Protein AF-A0A7S2Y763-F1 (afdb_monomer)

Solvent-accessible surface area (backbone atoms only — not comparable to full-atom values): 7699 Å² total; per-residue (Å²): 122,68,75,56,56,58,50,50,53,52,51,50,51,33,52,52,27,46,70,59,39,45,49,96,39,40,61,41,22,44,52,27,50,54,51,51,45,49,32,58,45,71,47,58,70,67,51,47,52,55,51,55,76,44,39,66,69,38,55,56,36,49,71,45,65,62,48,63,67,70,64,20,49,52,37,17,51,50,27,45,54,48,46,50,39,67,73,36,53,69,60,37,54,53,51,27,51,54,49,49,49,53,51,52,59,72,72,43,55,70,74,55,48,57,51,51,60,61,58,47,76,78,53,76,91,86,53,82,64,63,56,64,59,58,67,68,75,79,115

Nearest PDB structures (foldseek):
  3onl-assembly1_B  TM=9.150E-01  e=1.508E-04  Saccharomyces cerevisiae
  5lp0-assembly4_D  TM=9.035E-01 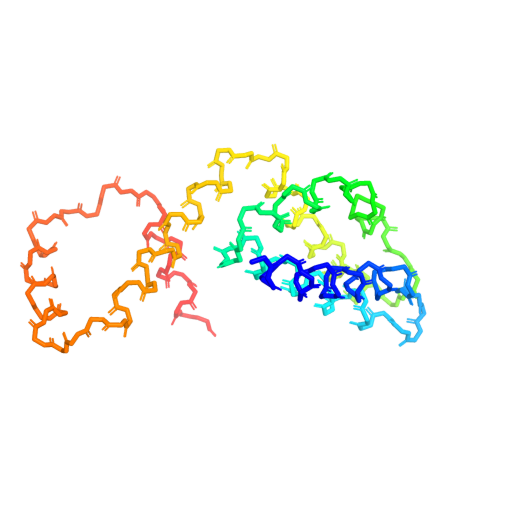 e=3.191E-04  Danio rerio
  5ucc-assembly1_A  TM=9.271E-01  e=1.217E-03  Candida albicans SC5314
  5on7-assembly1_B  TM=9.235E-01  e=2.313E-03  Saccharomyces cerevisiae S288C
  1eyh-assembly1_A  TM=8.612E-01  e=3.364E-03  Rattus norvegicus

Organism: NCBI:txid265537

pLDDT: mean 82.28, std 19.86, range [35.09, 97.88]

Radius of gyration: 17.99 Å; Cα contacts (8 Å, |Δi|>4): 95; chains: 1; bounding box: 44×32×52 Å

Foldseek 3Di:
DVLVVVLVVLLVQLLVLLVPCAAPSVVSPLVSLVVLVVCLQENDVVSLVSCLVCLVSLVVLLPQDRDDPVSSVSSNVSSVVSNVLSVPVVNSVVSNVVSVVVVVLVPDDPVVVVVVVVVCVVPDPPDPVVVVVVVVVVD

Mean predicted aligned error: 10.22 Å

Structure (mmCIF, N/CA/C/O backbone):
data_AF-A0A7S2Y763-F1
#
_entry.id   AF-A0A7S2Y763-F1
#
loop_
_atom_site.group_PDB
_atom_site.id
_atom_site.type_symbol
_atom_site.label_atom_id
_atom_site.label_alt_id
_atom_site.label_comp_id
_atom_site.label_asym_id
_atom_site.label_entity_id
_atom_site.label_seq_id
_atom_site.pdbx_PDB_ins_code
_atom_site.Cartn_x
_atom_site.Cartn_y
_atom_site.Cartn_z
_atom_site.occupancy
_atom_site.B_iso_or_equiv
_atom_site.auth_seq_id
_atom_site.auth_comp_id
_atom_site.auth_asym_id
_atom_site.auth_atom_id
_atom_site.pdbx_PDB_model_num
ATOM 1 N N . ARG A 1 1 ? -25.187 5.620 -0.406 1.00 46.56 1 ARG A N 1
ATOM 2 C CA . ARG A 1 1 ? -24.659 4.752 -1.493 1.00 46.56 1 ARG A CA 1
ATOM 3 C C . ARG A 1 1 ? -23.504 5.406 -2.267 1.00 46.56 1 ARG A C 1
ATOM 5 O O . ARG A 1 1 ? -22.705 4.675 -2.825 1.00 46.56 1 ARG A O 1
ATOM 12 N N . GLU A 1 2 ? -23.347 6.733 -2.230 1.00 45.94 2 GLU A N 1
ATOM 13 C CA . GLU A 1 2 ? -22.255 7.480 -2.893 1.00 45.94 2 GLU A CA 1
ATOM 14 C C . GLU A 1 2 ? -20.841 7.165 -2.371 1.00 45.94 2 GLU A C 1
ATOM 16 O O . GLU A 1 2 ? -19.872 7.220 -3.118 1.00 45.94 2 GLU A O 1
ATOM 21 N N . SER A 1 3 ? -20.693 6.760 -1.105 1.00 56.47 3 SER A N 1
ATOM 22 C CA . SER A 1 3 ? -19.374 6.439 -0.534 1.00 56.47 3 SER A CA 1
ATOM 23 C C . SER A 1 3 ? -18.682 5.244 -1.207 1.00 56.47 3 SER A C 1
ATOM 25 O O . SER A 1 3 ? -17.467 5.098 -1.087 1.00 56.47 3 SER A O 1
ATOM 27 N N . SER A 1 4 ? -19.437 4.389 -1.904 1.00 71.56 4 SER A N 1
ATOM 28 C CA . SER A 1 4 ? -18.899 3.225 -2.611 1.00 71.56 4 SER A CA 1
ATOM 29 C C . SER A 1 4 ? -18.316 3.582 -3.981 1.00 71.56 4 SER A C 1
ATOM 31 O O . SER A 1 4 ? -17.301 2.998 -4.347 1.00 71.56 4 SER A O 1
ATOM 33 N N . SER A 1 5 ? -18.894 4.546 -4.713 1.00 84.56 5 SER A N 1
ATOM 34 C CA . SER A 1 5 ? -18.389 4.929 -6.042 1.00 84.56 5 SER A CA 1
ATOM 35 C C . SER A 1 5 ? -17.054 5.660 -5.943 1.00 84.56 5 SER A C 1
ATOM 37 O O . SER A 1 5 ? -16.107 5.290 -6.623 1.00 84.56 5 SER A O 1
ATOM 39 N N . VAL A 1 6 ? -16.923 6.602 -5.002 1.00 90.88 6 VAL A N 1
ATOM 40 C CA . VAL A 1 6 ? -15.657 7.327 -4.787 1.00 90.88 6 VAL A CA 1
ATOM 41 C C . VAL A 1 6 ? -14.528 6.372 -4.402 1.00 90.88 6 VAL A C 1
ATOM 43 O O . VAL A 1 6 ? -13.406 6.501 -4.887 1.00 90.88 6 VAL A O 1
ATOM 46 N N . LEU A 1 7 ? -14.805 5.391 -3.537 1.00 91.69 7 LEU A N 1
ATOM 47 C CA . LEU A 1 7 ? -13.806 4.384 -3.187 1.00 91.69 7 LEU A CA 1
ATOM 48 C C . LEU A 1 7 ? -13.415 3.542 -4.404 1.00 91.69 7 LEU A C 1
ATOM 50 O O . LEU A 1 7 ? -12.229 3.283 -4.591 1.00 91.69 7 LEU A O 1
ATOM 54 N N . PHE A 1 8 ? -14.391 3.127 -5.211 1.00 93.25 8 PHE A N 1
ATOM 55 C CA . PHE A 1 8 ? -14.143 2.370 -6.431 1.00 93.25 8 PHE A CA 1
ATOM 56 C C . PHE A 1 8 ? -13.253 3.149 -7.408 1.00 93.25 8 PHE A C 1
ATOM 58 O O . PHE A 1 8 ? -12.279 2.593 -7.914 1.00 93.25 8 PHE A O 1
ATOM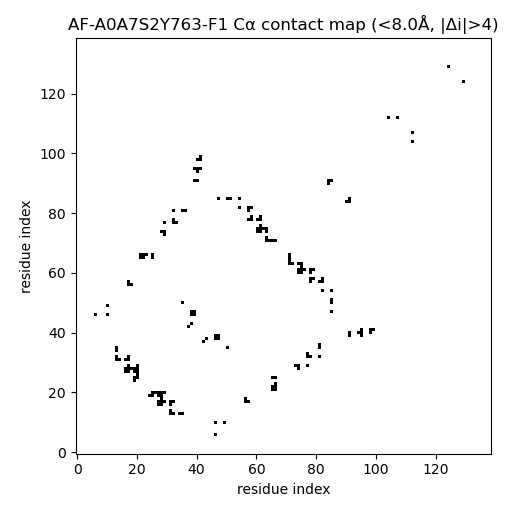 65 N N . ASP A 1 9 ? -13.508 4.444 -7.600 1.00 94.94 9 ASP A N 1
ATOM 66 C CA . ASP A 1 9 ? -12.689 5.311 -8.454 1.00 94.94 9 ASP A CA 1
ATOM 67 C C . ASP A 1 9 ? -11.258 5.436 -7.913 1.00 94.94 9 ASP A C 1
ATOM 69 O O . ASP A 1 9 ? -10.282 5.254 -8.645 1.00 94.94 9 ASP A O 1
ATOM 73 N N . VAL A 1 10 ? -11.113 5.671 -6.605 1.00 96.12 10 VAL A N 1
ATOM 74 C CA . VAL A 1 10 ? -9.802 5.761 -5.944 1.00 96.12 10 VAL A CA 1
ATOM 75 C C . VAL A 1 10 ? -9.025 4.450 -6.077 1.00 96.12 10 VAL A C 1
ATOM 77 O O . VAL A 1 10 ? -7.847 4.467 -6.439 1.00 96.12 10 VAL A O 1
ATOM 80 N N . MET A 1 11 ? -9.665 3.311 -5.813 1.00 96.06 11 MET A N 1
ATOM 81 C CA . MET A 1 11 ? -9.029 1.996 -5.920 1.00 96.06 11 MET A CA 1
ATOM 82 C C . MET A 1 11 ? -8.674 1.670 -7.372 1.00 96.06 11 MET A C 1
ATOM 84 O O . MET A 1 11 ? -7.566 1.203 -7.633 1.00 96.06 11 MET A O 1
ATOM 88 N N . SER A 1 12 ? -9.536 2.015 -8.330 1.00 96.00 12 SER A N 1
ATOM 89 C CA . SER A 1 12 ? -9.259 1.879 -9.765 1.00 96.00 12 SER A CA 1
ATOM 90 C C . SER A 1 12 ? -8.014 2.664 -10.181 1.00 96.00 12 SER A C 1
ATOM 92 O O . SER A 1 12 ? -7.141 2.124 -10.865 1.00 96.00 12 SER A O 1
ATOM 94 N N . VAL A 1 13 ? -7.868 3.906 -9.706 1.00 97.06 13 VAL A N 1
ATOM 95 C CA . VAL A 1 13 ? -6.663 4.716 -9.945 1.00 97.06 13 VAL A CA 1
ATOM 96 C C . VAL A 1 13 ? -5.433 4.083 -9.292 1.00 97.06 13 VAL A C 1
ATOM 98 O O . VAL A 1 13 ? -4.383 4.006 -9.929 1.00 97.06 13 VAL A O 1
ATOM 101 N N . ILE A 1 14 ? -5.536 3.585 -8.057 1.00 97.56 14 ILE A N 1
ATOM 102 C CA . ILE A 1 14 ? -4.427 2.887 -7.387 1.00 97.56 14 ILE A CA 1
ATOM 103 C C . ILE A 1 14 ? -3.979 1.679 -8.214 1.00 97.56 14 ILE A C 1
ATOM 105 O O . ILE A 1 14 ? -2.786 1.534 -8.485 1.00 97.56 14 ILE A O 1
ATOM 109 N N . TRP A 1 15 ? -4.913 0.843 -8.671 1.00 97.31 15 TRP A N 1
ATOM 110 C CA . TRP A 1 15 ? -4.594 -0.343 -9.463 1.00 97.31 15 TRP A CA 1
ATOM 111 C C . TRP A 1 15 ? -3.978 -0.006 -10.815 1.00 97.31 15 TRP A C 1
ATOM 113 O O . TRP A 1 15 ? -3.014 -0.657 -11.224 1.00 97.31 15 TRP A O 1
ATOM 123 N N . LEU A 1 16 ? -4.480 1.038 -11.477 1.00 96.88 16 LEU A N 1
ATOM 124 C CA . LEU A 1 16 ? -3.895 1.561 -12.706 1.00 96.88 16 LEU A CA 1
ATOM 125 C C . LEU A 1 16 ? -2.431 1.973 -12.485 1.00 96.88 16 LEU A C 1
ATOM 127 O O . LEU A 1 16 ? -1.542 1.553 -13.223 1.00 96.88 16 LEU A O 1
ATOM 131 N N . ARG A 1 17 ? -2.152 2.729 -11.417 1.00 96.44 17 ARG A N 1
ATOM 132 C CA . ARG A 1 17 ? -0.795 3.208 -11.101 1.00 96.44 17 ARG A CA 1
ATOM 133 C C . ARG A 1 17 ? 0.151 2.105 -10.631 1.00 96.44 17 ARG A C 1
ATOM 135 O O . ARG A 1 17 ? 1.343 2.177 -10.921 1.00 96.44 17 ARG A O 1
ATOM 142 N N . VAL A 1 18 ? -0.361 1.077 -9.955 1.00 95.25 18 VAL A N 1
ATOM 143 C CA . VAL A 1 18 ? 0.388 -0.147 -9.624 1.00 95.25 18 VAL A CA 1
ATOM 144 C C . VAL A 1 18 ? 0.805 -0.888 -10.895 1.00 95.25 18 VAL A C 1
ATOM 146 O O . VAL A 1 18 ? 1.959 -1.295 -11.009 1.00 95.25 18 VAL A O 1
ATOM 149 N N . ARG A 1 19 ? -0.100 -1.021 -11.872 1.00 93.81 19 ARG A N 1
ATOM 150 C CA . ARG A 1 19 ? 0.169 -1.700 -13.149 1.00 93.81 19 ARG A CA 1
ATOM 151 C C . ARG A 1 19 ? 1.196 -0.957 -14.007 1.00 93.81 19 ARG A C 1
ATOM 153 O O . ARG A 1 19 ? 2.082 -1.588 -14.579 1.00 93.81 19 ARG A O 1
ATOM 160 N N . ASP A 1 20 ? 1.090 0.366 -14.069 1.00 91.44 20 ASP A N 1
ATOM 161 C CA . ASP A 1 20 ? 1.949 1.220 -14.901 1.00 91.44 20 ASP A CA 1
ATOM 162 C C . ASP A 1 20 ? 3.328 1.489 -14.257 1.00 91.44 20 ASP A C 1
ATOM 164 O O . ASP A 1 20 ? 4.145 2.248 -14.783 1.00 91.44 20 ASP A O 1
ATOM 168 N N . CYS A 1 21 ? 3.610 0.873 -13.105 1.00 88.81 21 CYS A N 1
ATOM 169 C CA . CYS A 1 21 ? 4.881 0.983 -12.402 1.00 88.81 21 CYS A CA 1
ATOM 170 C C . CYS A 1 21 ? 5.987 0.237 -13.163 1.00 88.81 21 CYS A C 1
ATOM 172 O O . CYS A 1 21 ? 6.217 -0.949 -12.927 1.00 88.81 21 CYS A O 1
ATOM 174 N N . ARG A 1 22 ? 6.659 0.916 -14.100 1.00 88.12 22 ARG A N 1
ATOM 175 C CA . ARG A 1 22 ? 7.823 0.398 -14.842 1.00 88.12 22 ARG A CA 1
ATOM 176 C C . ARG A 1 22 ? 8.772 1.527 -15.226 1.00 88.12 22 ARG A C 1
ATOM 178 O O . ARG A 1 22 ? 8.322 2.623 -15.564 1.00 88.12 22 ARG A O 1
ATOM 185 N N . GLY A 1 23 ? 10.077 1.248 -15.232 1.00 87.38 23 GLY A N 1
ATOM 186 C CA . GLY A 1 23 ? 11.091 2.182 -15.726 1.00 87.38 23 GLY A CA 1
ATOM 187 C C . GLY A 1 23 ? 10.937 3.572 -15.110 1.00 87.38 23 GLY A C 1
ATOM 188 O O . GLY A 1 23 ? 10.739 3.710 -13.904 1.00 87.38 23 GLY A O 1
ATOM 189 N N . LEU A 1 24 ? 10.963 4.614 -15.943 1.00 89.31 24 LEU A N 1
ATOM 190 C CA . LEU A 1 24 ? 10.851 6.016 -15.518 1.00 89.31 24 LEU A CA 1
ATOM 191 C C . LEU A 1 24 ? 9.558 6.347 -14.739 1.00 89.31 24 LEU A C 1
ATOM 193 O O . LEU A 1 24 ? 9.541 7.318 -13.986 1.00 89.31 24 LEU A O 1
ATOM 197 N N . HIS A 1 25 ? 8.514 5.517 -14.836 1.00 92.56 25 HIS A N 1
ATOM 198 C CA . HIS A 1 25 ? 7.233 5.686 -14.137 1.00 92.56 25 HIS A CA 1
ATOM 199 C C . HIS A 1 25 ? 7.151 4.963 -12.782 1.00 92.56 25 HIS A C 1
ATOM 201 O O . HIS A 1 25 ? 6.074 4.843 -12.202 1.00 92.56 25 HIS A O 1
ATOM 207 N N . TRP A 1 26 ? 8.280 4.514 -12.230 1.00 92.56 26 TRP A N 1
ATOM 208 C CA . TRP A 1 26 ? 8.365 3.836 -10.927 1.00 92.56 26 TRP A CA 1
ATOM 209 C C . TRP A 1 26 ? 7.655 4.574 -9.776 1.00 92.56 26 TRP A C 1
ATOM 211 O O . TRP A 1 26 ? 7.122 3.948 -8.857 1.00 92.56 26 TRP A O 1
ATOM 221 N N . LYS A 1 27 ? 7.612 5.915 -9.829 1.00 94.31 27 LYS A N 1
ATOM 2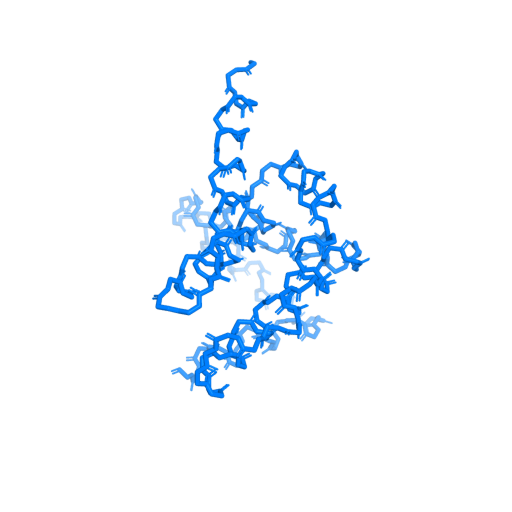22 C CA . LYS A 1 27 ? 6.942 6.746 -8.817 1.00 94.31 27 LYS A CA 1
ATOM 223 C C . LYS A 1 27 ? 5.450 6.438 -8.718 1.00 94.31 27 LYS A C 1
ATOM 225 O O . LYS A 1 27 ? 4.912 6.500 -7.617 1.00 94.31 27 LYS A O 1
ATOM 230 N N . HIS A 1 28 ? 4.804 6.061 -9.826 1.00 95.44 28 HIS A N 1
ATOM 231 C CA . HIS A 1 28 ? 3.377 5.740 -9.854 1.00 95.44 28 HIS A CA 1
ATOM 232 C C . HIS A 1 28 ? 3.055 4.582 -8.908 1.00 95.44 28 HIS A C 1
ATOM 234 O O . HIS A 1 28 ? 2.213 4.736 -8.026 1.00 95.44 28 HIS A O 1
ATOM 240 N N . GLY A 1 29 ? 3.766 3.457 -9.028 1.00 93.75 29 GLY A N 1
ATOM 241 C CA . GLY A 1 29 ? 3.540 2.309 -8.151 1.00 93.75 29 GLY A CA 1
ATOM 242 C C . GLY A 1 29 ? 3.975 2.579 -6.718 1.00 93.75 29 GLY A C 1
ATOM 243 O O . GLY A 1 29 ? 3.257 2.216 -5.791 1.00 93.75 29 GLY A O 1
ATOM 244 N N . TYR A 1 30 ? 5.099 3.276 -6.517 1.00 94.94 30 TYR A N 1
ATOM 245 C CA . TYR A 1 30 ? 5.546 3.630 -5.169 1.00 94.94 30 TYR A CA 1
ATOM 246 C C . TYR A 1 30 ? 4.508 4.483 -4.426 1.00 94.94 30 TYR A C 1
ATOM 248 O O . TYR A 1 30 ? 4.108 4.137 -3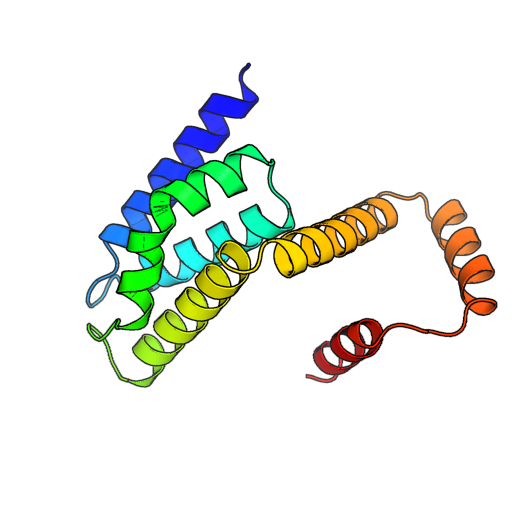.315 1.00 94.94 30 TYR A O 1
ATOM 256 N N . GLN A 1 31 ? 4.026 5.567 -5.041 1.00 96.31 31 GLN A N 1
ATOM 257 C CA . GLN A 1 31 ? 3.014 6.444 -4.448 1.00 96.31 31 GLN A CA 1
ATOM 258 C C . GLN A 1 31 ? 1.669 5.728 -4.284 1.00 96.31 31 GLN A C 1
ATOM 260 O O . GLN A 1 31 ? 1.027 5.885 -3.246 1.00 96.31 31 GLN A O 1
ATOM 265 N N . ALA A 1 32 ? 1.272 4.890 -5.246 1.00 97.38 32 ALA A N 1
ATOM 266 C CA . ALA A 1 32 ? 0.059 4.082 -5.142 1.00 97.38 32 ALA A CA 1
ATOM 267 C C . ALA A 1 32 ? 0.104 3.118 -3.947 1.00 97.38 32 ALA A C 1
ATOM 269 O O . ALA A 1 32 ? -0.879 3.012 -3.218 1.00 97.38 32 ALA A O 1
ATOM 270 N N . LEU A 1 33 ? 1.251 2.484 -3.675 1.00 96.75 33 LEU A N 1
ATOM 271 C CA . LEU A 1 33 ? 1.440 1.649 -2.484 1.00 96.75 33 LEU A CA 1
ATOM 272 C C . LEU A 1 33 ? 1.337 2.459 -1.183 1.00 96.75 33 LEU A C 1
ATOM 274 O O . LEU A 1 33 ? 0.744 1.981 -0.216 1.00 96.75 33 LEU A O 1
ATOM 278 N N . GLN A 1 34 ? 1.863 3.689 -1.145 1.00 96.56 34 GLN A N 1
ATOM 279 C CA . GLN A 1 34 ? 1.710 4.559 0.031 1.00 96.56 34 GLN A CA 1
ATOM 280 C C . GLN A 1 34 ? 0.247 4.966 0.253 1.00 96.56 34 GLN A C 1
ATOM 282 O O . GLN A 1 34 ? -0.231 4.937 1.389 1.00 96.56 34 GLN A O 1
ATOM 287 N N . LEU A 1 35 ? -0.479 5.302 -0.818 1.00 96.56 35 LEU A N 1
ATOM 288 C CA . LEU A 1 35 ? -1.910 5.609 -0.752 1.00 96.56 35 LEU A CA 1
ATOM 289 C C . LEU A 1 35 ? -2.714 4.399 -0.276 1.00 96.56 35 LEU A C 1
ATOM 291 O O . LEU A 1 35 ? -3.519 4.525 0.646 1.00 96.56 35 LEU A O 1
ATOM 295 N N . LEU A 1 36 ? -2.443 3.220 -0.838 1.00 97.25 36 LEU A N 1
ATOM 296 C CA . LEU A 1 36 ? -3.092 1.976 -0.444 1.00 97.25 36 LEU A CA 1
ATOM 297 C C . LEU A 1 36 ? -2.847 1.669 1.037 1.00 97.25 36 LEU A C 1
ATOM 299 O O . LEU A 1 36 ? -3.791 1.402 1.774 1.00 97.25 36 LEU A O 1
ATOM 303 N N . LYS A 1 37 ? -1.605 1.806 1.512 1.00 96.31 37 LYS A N 1
ATOM 304 C CA . LYS A 1 37 ? -1.260 1.660 2.934 1.00 96.31 37 LYS A CA 1
ATOM 305 C C . LYS A 1 37 ? -2.069 2.611 3.824 1.00 96.31 37 LYS A C 1
ATOM 307 O O . LYS A 1 37 ? -2.614 2.189 4.841 1.00 96.31 37 LYS A O 1
ATOM 312 N N . ASN A 1 38 ? -2.195 3.878 3.431 1.00 94.88 38 ASN A N 1
ATOM 313 C CA . ASN A 1 38 ? -2.991 4.851 4.180 1.00 94.88 38 ASN A CA 1
ATOM 314 C C . ASN A 1 38 ? -4.484 4.491 4.194 1.00 94.88 38 ASN A C 1
ATOM 316 O O . ASN A 1 38 ? -5.126 4.612 5.238 1.00 94.88 38 ASN A O 1
ATOM 320 N N . LEU A 1 39 ? -5.037 3.985 3.087 1.00 95.38 39 LEU A N 1
ATOM 321 C CA . LEU A 1 39 ? -6.408 3.466 3.052 1.00 95.38 39 LEU A CA 1
ATOM 322 C C . LEU A 1 39 ? -6.583 2.244 3.964 1.00 95.38 39 LEU A C 1
ATOM 324 O O . LEU A 1 39 ? -7.602 2.136 4.646 1.00 95.38 39 LEU A O 1
ATOM 328 N N . LEU A 1 40 ? -5.582 1.369 4.069 1.00 96.06 40 LEU A N 1
ATOM 329 C CA . LEU A 1 40 ? -5.623 0.243 5.005 1.00 96.06 40 LEU A CA 1
ATOM 330 C C . LEU A 1 40 ? -5.616 0.690 6.468 1.00 96.06 40 LEU A C 1
ATOM 332 O O . LEU A 1 40 ? -6.256 0.043 7.293 1.00 96.06 40 LEU A O 1
ATOM 336 N N . TYR A 1 41 ? -4.968 1.804 6.802 1.00 94.75 41 TYR A N 1
ATOM 337 C CA . TYR A 1 41 ? -4.976 2.348 8.165 1.00 94.75 41 TYR A CA 1
ATOM 338 C C . TYR A 1 41 ? -6.254 3.117 8.492 1.00 94.75 41 TYR A C 1
ATOM 340 O O . TYR A 1 41 ? -6.796 3.002 9.591 1.00 94.75 41 TYR A O 1
ATOM 348 N N . HIS A 1 42 ? -6.736 3.908 7.536 1.00 93.19 42 HIS A N 1
ATOM 349 C CA . HIS A 1 42 ? -7.694 4.977 7.795 1.00 93.19 42 HIS A CA 1
ATOM 350 C C . HIS A 1 42 ? -9.004 4.866 7.029 1.00 93.19 42 HIS A C 1
ATOM 352 O O . HIS A 1 42 ? -9.971 5.519 7.421 1.00 93.19 42 HIS A O 1
ATOM 358 N N . GLY A 1 43 ? -9.014 4.117 5.934 1.00 91.25 43 GLY A N 1
ATOM 359 C CA . GLY A 1 43 ? -10.133 4.009 5.012 1.00 91.25 43 GLY A CA 1
ATOM 360 C C . GLY A 1 43 ? -11.239 3.076 5.506 1.00 91.25 43 GLY A C 1
ATOM 361 O O . GLY A 1 43 ? -11.110 2.444 6.561 1.00 91.25 43 GLY A O 1
ATOM 362 N N . PRO A 1 44 ? -12.342 2.977 4.751 1.00 93.62 44 PRO A N 1
ATOM 363 C CA . PRO A 1 44 ? -13.455 2.082 5.056 1.00 93.62 44 PRO A CA 1
ATOM 364 C C . PRO A 1 44 ? -13.051 0.605 4.944 1.00 93.62 44 PRO A C 1
ATOM 366 O O . PRO A 1 44 ? -12.060 0.266 4.302 1.00 93.62 44 PRO A O 1
ATOM 369 N N . LEU A 1 45 ? -13.851 -0.295 5.526 1.00 93.62 45 LEU A N 1
ATOM 370 C CA . LEU A 1 45 ? -13.602 -1.744 5.439 1.00 93.62 45 LEU A CA 1
ATOM 371 C C . LEU A 1 45 ? -13.600 -2.259 3.998 1.00 93.62 45 LEU A C 1
ATOM 373 O O . LEU A 1 45 ? -12.818 -3.144 3.671 1.00 93.62 45 LEU A O 1
ATOM 377 N N . ALA A 1 46 ? -14.410 -1.656 3.127 1.00 94.38 46 ALA A N 1
ATOM 378 C CA . ALA A 1 46 ? -14.432 -1.979 1.706 1.00 94.38 46 ALA A CA 1
ATOM 379 C C . ALA A 1 46 ? -13.055 -1.802 1.034 1.00 94.38 46 ALA A C 1
ATOM 381 O O . ALA A 1 46 ? -12.716 -2.576 0.150 1.00 94.38 46 ALA A O 1
ATOM 382 N N . ALA A 1 47 ? -12.217 -0.865 1.501 1.00 95.12 47 ALA A N 1
ATOM 383 C CA . ALA A 1 47 ? -10.861 -0.701 0.974 1.00 95.12 47 ALA A CA 1
ATOM 384 C C . ALA A 1 47 ? -9.960 -1.899 1.318 1.00 95.12 47 ALA A C 1
ATOM 386 O O . ALA A 1 47 ? -9.074 -2.245 0.546 1.00 95.12 47 ALA A O 1
ATOM 387 N N . VAL A 1 48 ? -10.188 -2.542 2.470 1.00 96.12 48 VAL A N 1
ATOM 388 C CA . VAL A 1 48 ? -9.459 -3.753 2.882 1.00 96.12 48 VAL A CA 1
ATOM 389 C C . VAL A 1 48 ? -9.877 -4.950 2.033 1.00 96.12 48 VAL A C 1
ATOM 391 O O . VAL A 1 48 ? -9.015 -5.732 1.639 1.00 96.12 48 VAL A O 1
ATOM 394 N N . VAL A 1 49 ? -11.176 -5.086 1.748 1.00 95.00 49 VAL A N 1
ATOM 395 C CA . VAL A 1 49 ? -11.710 -6.151 0.884 1.00 95.00 49 VAL A CA 1
ATOM 396 C C . VAL A 1 49 ? -11.114 -6.028 -0.515 1.00 95.00 49 VAL A C 1
ATOM 398 O O . VAL A 1 49 ? -10.406 -6.924 -0.955 1.00 95.00 49 VAL A O 1
ATOM 401 N N . GLU A 1 50 ? -11.256 -4.860 -1.135 1.00 95.69 50 GLU A N 1
ATOM 402 C CA . GLU A 1 50 ? -10.723 -4.586 -2.471 1.00 95.69 50 GLU A CA 1
ATOM 403 C C . GLU A 1 50 ? -9.191 -4.776 -2.540 1.00 95.69 50 GLU A C 1
ATOM 405 O O . GLU A 1 50 ? -8.656 -5.345 -3.491 1.00 95.69 50 GLU A O 1
ATOM 410 N N . ALA A 1 51 ? -8.452 -4.346 -1.510 1.00 96.75 51 ALA A N 1
ATOM 411 C CA . ALA A 1 51 ? -7.004 -4.560 -1.431 1.00 96.75 51 ALA A CA 1
ATOM 412 C C . ALA A 1 51 ? -6.622 -6.043 -1.299 1.00 96.75 51 ALA A C 1
ATOM 414 O O . ALA A 1 51 ? -5.574 -6.451 -1.800 1.00 96.75 51 ALA A O 1
ATOM 415 N N . THR A 1 52 ? -7.462 -6.833 -0.626 1.00 96.75 52 THR A N 1
ATOM 416 C CA . THR A 1 52 ? -7.304 -8.285 -0.485 1.00 96.75 52 THR A CA 1
ATOM 417 C C . THR A 1 52 ? -7.572 -8.985 -1.818 1.00 96.75 52 THR A C 1
ATOM 419 O O . THR A 1 52 ? -6.806 -9.867 -2.195 1.00 96.75 52 THR A O 1
ATOM 422 N N . ASP A 1 53 ? -8.572 -8.542 -2.580 1.00 95.62 53 ASP A N 1
ATOM 423 C CA . ASP A 1 53 ? -8.856 -9.063 -3.926 1.00 95.62 53 ASP A CA 1
ATOM 424 C C . ASP A 1 53 ? -7.702 -8.765 -4.901 1.00 95.62 53 ASP A C 1
ATOM 426 O O . ASP A 1 53 ? -7.362 -9.564 -5.775 1.00 95.62 53 ASP A O 1
ATOM 430 N N . GLY A 1 54 ? -7.028 -7.627 -4.719 1.00 95.38 54 GLY A N 1
ATOM 431 C CA . GLY A 1 54 ? -5.837 -7.238 -5.473 1.00 95.38 54 GLY A CA 1
ATOM 432 C C . GLY A 1 54 ? -4.499 -7.756 -4.928 1.00 95.38 54 GLY A C 1
ATOM 433 O O . GLY A 1 54 ? -3.455 -7.306 -5.412 1.00 95.38 54 GLY A O 1
ATOM 434 N N . LEU A 1 55 ? -4.481 -8.667 -3.946 1.00 96.50 55 LEU A N 1
ATOM 435 C CA . LEU A 1 55 ? -3.268 -9.047 -3.204 1.00 96.50 55 LEU A CA 1
ATOM 436 C C . LEU A 1 55 ? -2.119 -9.530 -4.105 1.00 96.50 55 LEU A C 1
ATOM 438 O O . LEU A 1 55 ? -0.962 -9.164 -3.888 1.00 96.50 55 LEU A O 1
ATOM 442 N N . GLU A 1 56 ? -2.428 -10.282 -5.161 1.00 96.00 56 GLU A N 1
ATOM 443 C CA . GLU A 1 56 ? -1.431 -10.795 -6.109 1.00 96.00 56 GLU A CA 1
ATOM 444 C C . GL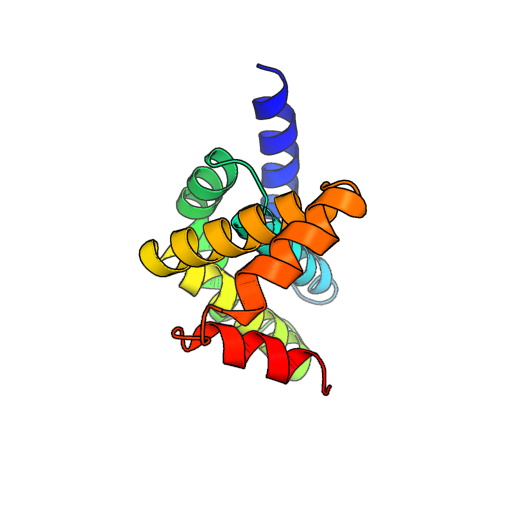U A 1 56 ? -0.702 -9.680 -6.876 1.00 96.00 56 GLU A C 1
ATOM 446 O O . GLU A 1 56 ? 0.504 -9.773 -7.123 1.00 96.00 56 GLU A O 1
ATOM 451 N N . LYS A 1 57 ? -1.394 -8.571 -7.176 1.00 95.31 57 LYS A N 1
ATOM 452 C CA . LYS A 1 57 ? -0.792 -7.385 -7.813 1.00 95.31 57 LYS A CA 1
ATOM 453 C C . LYS A 1 57 ? 0.229 -6.715 -6.891 1.00 95.31 57 LYS A C 1
ATOM 455 O O . LYS A 1 57 ? 1.206 -6.139 -7.356 1.00 95.31 57 LYS A O 1
ATOM 460 N N . ILE A 1 58 ? 0.009 -6.789 -5.580 1.00 96.88 58 ILE A N 1
ATOM 461 C CA . ILE A 1 58 ? 0.925 -6.260 -4.562 1.00 96.88 58 ILE A CA 1
ATOM 462 C C . ILE A 1 58 ? 2.097 -7.228 -4.370 1.00 96.88 58 ILE A C 1
ATOM 464 O O . ILE A 1 58 ? 3.247 -6.801 -4.252 1.00 96.88 58 ILE A O 1
ATOM 468 N N . ARG A 1 59 ? 1.822 -8.539 -4.377 1.00 96.62 59 ARG A N 1
ATOM 469 C CA . ARG A 1 59 ? 2.835 -9.592 -4.246 1.00 96.62 59 ARG A CA 1
ATOM 470 C C . ARG A 1 59 ? 3.886 -9.503 -5.348 1.00 96.62 59 ARG A C 1
ATOM 472 O O . ARG A 1 59 ? 5.071 -9.606 -5.040 1.00 96.62 59 ARG A O 1
ATOM 479 N N . SER A 1 60 ? 3.480 -9.268 -6.597 1.00 95.12 60 SER A N 1
ATOM 480 C CA . SER A 1 60 ? 4.407 -9.160 -7.734 1.00 95.12 60 SER A CA 1
ATOM 481 C C . SER A 1 60 ? 5.408 -8.006 -7.583 1.00 95.12 60 SER A C 1
ATOM 483 O O . SER A 1 60 ? 6.586 -8.168 -7.897 1.00 95.12 60 SER A O 1
ATOM 485 N N . LEU A 1 61 ? 4.999 -6.876 -6.994 1.00 94.88 61 LEU A N 1
ATOM 486 C CA . LEU A 1 61 ? 5.883 -5.731 -6.742 1.00 94.88 61 LEU A CA 1
ATOM 487 C C . LEU A 1 61 ? 6.978 -6.006 -5.697 1.00 94.88 61 LEU A C 1
ATOM 489 O O . LEU A 1 61 ? 7.949 -5.252 -5.613 1.00 94.88 61 LEU A O 1
ATOM 493 N N . ARG A 1 62 ? 6.895 -7.101 -4.929 1.00 95.62 62 ARG A N 1
ATOM 494 C CA . ARG A 1 62 ? 7.989 -7.528 -4.038 1.00 95.62 62 ARG A CA 1
ATOM 495 C C . ARG A 1 62 ? 9.226 -8.008 -4.802 1.00 95.62 62 ARG A C 1
ATOM 497 O O . ARG A 1 62 ? 10.301 -8.022 -4.214 1.00 95.62 62 ARG A O 1
ATOM 504 N N . ALA A 1 63 ? 9.082 -8.356 -6.079 1.00 94.06 63 ALA A N 1
ATOM 505 C CA . ALA A 1 63 ? 10.168 -8.727 -6.985 1.00 94.06 63 ALA A CA 1
ATOM 506 C C . ALA A 1 63 ? 10.433 -7.635 -8.042 1.00 94.06 63 ALA A C 1
ATOM 508 O O . ALA A 1 63 ? 10.893 -7.916 -9.141 1.00 94.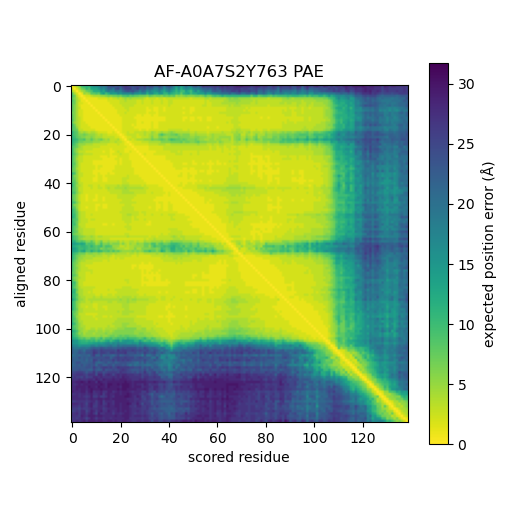06 63 ALA A O 1
ATOM 509 N N . TYR A 1 64 ? 10.100 -6.375 -7.742 1.00 93.56 64 TYR A N 1
ATOM 510 C CA . TYR A 1 64 ? 10.297 -5.270 -8.678 1.00 93.56 64 TYR A CA 1
ATOM 511 C C . TYR A 1 64 ? 11.786 -5.027 -8.979 1.00 93.56 64 TYR A C 1
ATOM 513 O O . TYR A 1 64 ? 12.583 -4.855 -8.052 1.00 93.56 64 TYR A O 1
ATOM 521 N N . GLU A 1 65 ? 12.143 -4.955 -10.267 1.00 92.06 65 GLU A N 1
ATOM 522 C CA . GLU A 1 65 ? 13.534 -4.810 -10.743 1.00 92.06 65 GLU A CA 1
ATOM 523 C C . GLU A 1 65 ? 13.710 -3.793 -11.889 1.00 92.06 65 GLU A C 1
ATOM 525 O O . GLU A 1 65 ? 14.817 -3.569 -12.366 1.00 92.06 65 GLU A O 1
ATOM 530 N N . HIS A 1 66 ? 12.650 -3.101 -12.317 1.00 85.94 66 HIS A N 1
ATOM 531 C CA . HIS A 1 66 ? 12.687 -2.213 -13.491 1.00 85.94 66 HIS A CA 1
ATOM 532 C C . HIS A 1 66 ? 13.362 -0.841 -13.250 1.00 85.94 66 HIS A C 1
ATOM 534 O O . HIS A 1 66 ? 13.029 0.132 -13.928 1.00 85.94 66 HIS A O 1
ATOM 540 N N . MET A 1 67 ? 14.249 -0.706 -12.256 1.00 91.19 67 MET A N 1
ATOM 541 C CA . MET A 1 67 ? 14.921 0.554 -11.907 1.00 91.19 67 MET A CA 1
ATOM 542 C C . MET A 1 67 ? 16.241 0.311 -11.158 1.00 91.19 67 MET A C 1
ATOM 544 O O . MET A 1 67 ? 16.515 -0.794 -10.699 1.00 91.19 67 MET A O 1
ATOM 548 N N . ARG A 1 68 ? 17.039 1.375 -10.986 1.00 88.44 68 ARG A N 1
ATOM 549 C CA . ARG A 1 68 ? 18.239 1.403 -10.132 1.00 88.44 68 ARG A CA 1
ATOM 550 C C . ARG A 1 68 ? 17.976 0.753 -8.767 1.00 88.44 68 ARG A C 1
ATOM 552 O O . ARG A 1 68 ? 16.924 0.976 -8.166 1.00 88.44 68 ARG A O 1
ATOM 559 N N . SER A 1 69 ? 18.978 0.027 -8.266 1.00 84.81 69 SER A N 1
ATOM 560 C CA . SER A 1 69 ? 18.876 -0.845 -7.085 1.00 84.81 69 SER A CA 1
ATOM 561 C C . SER A 1 69 ? 18.213 -0.185 -5.865 1.00 84.81 69 SER A C 1
ATOM 563 O O . SER A 1 69 ? 17.303 -0.775 -5.288 1.00 84.81 69 SER A O 1
ATOM 565 N N . GLY A 1 70 ? 18.574 1.061 -5.526 1.00 90.81 70 GLY A N 1
ATOM 566 C CA . GLY A 1 70 ? 17.987 1.769 -4.377 1.00 90.81 70 GLY A CA 1
ATOM 567 C C . GLY A 1 70 ? 16.476 1.994 -4.504 1.00 90.81 70 GLY A C 1
ATOM 568 O O . GLY A 1 70 ? 15.706 1.595 -3.637 1.00 90.81 70 GLY A O 1
ATOM 569 N N . VAL A 1 71 ? 16.029 2.533 -5.641 1.00 91.50 71 VAL A N 1
ATOM 570 C CA . VAL A 1 71 ? 14.600 2.778 -5.902 1.00 91.50 71 VAL A CA 1
ATOM 571 C C . VAL A 1 71 ? 13.815 1.469 -5.974 1.00 91.50 71 VAL A C 1
ATOM 573 O O . VAL A 1 71 ? 12.700 1.369 -5.459 1.00 91.50 71 VAL A O 1
ATOM 576 N N . ALA A 1 72 ? 14.394 0.444 -6.605 1.00 93.31 72 ALA A N 1
ATOM 577 C CA . ALA A 1 72 ? 13.773 -0.870 -6.661 1.00 93.31 72 ALA A CA 1
ATOM 578 C C . ALA A 1 72 ? 13.607 -1.462 -5.251 1.00 93.31 72 ALA A C 1
ATOM 580 O O . ALA A 1 72 ? 12.546 -1.993 -4.925 1.00 93.31 72 ALA A O 1
ATOM 581 N N . GLN A 1 73 ? 14.611 -1.308 -4.384 1.00 95.12 73 GLN A N 1
ATOM 582 C CA . GLN A 1 73 ? 14.544 -1.744 -2.993 1.00 95.12 73 GLN A CA 1
ATOM 583 C C . GLN A 1 73 ? 13.436 -1.024 -2.209 1.00 95.12 73 GLN A C 1
ATOM 585 O O . GLN A 1 73 ? 12.728 -1.685 -1.449 1.00 95.12 73 GLN A O 1
ATOM 590 N N . ASP A 1 74 ? 13.235 0.277 -2.415 1.00 93.69 74 ASP A N 1
ATOM 591 C CA . ASP A 1 74 ? 12.172 1.037 -1.744 1.00 93.69 74 ASP A CA 1
ATOM 592 C C . ASP A 1 74 ? 10.772 0.567 -2.150 1.00 93.69 74 ASP A C 1
ATOM 594 O O . ASP A 1 74 ? 9.893 0.391 -1.300 1.00 93.69 74 ASP A O 1
ATOM 598 N N . ILE A 1 75 ? 10.568 0.285 -3.440 1.00 95.62 75 ILE A N 1
ATOM 599 C CA . ILE A 1 75 ? 9.312 -0.286 -3.942 1.00 95.62 75 ILE A CA 1
ATOM 600 C C . ILE A 1 75 ? 9.081 -1.671 -3.341 1.00 95.62 75 ILE A C 1
ATOM 602 O O . ILE A 1 75 ? 7.998 -1.925 -2.812 1.00 95.62 75 ILE A O 1
ATOM 606 N N . ARG A 1 76 ? 10.101 -2.540 -3.339 1.00 96.81 76 ARG A N 1
ATOM 607 C CA . ARG A 1 76 ? 10.004 -3.885 -2.751 1.00 96.81 76 ARG A CA 1
ATOM 608 C C . ARG A 1 76 ? 9.681 -3.835 -1.258 1.00 96.81 76 ARG A C 1
ATOM 610 O O . ARG A 1 76 ? 8.812 -4.576 -0.802 1.00 96.81 76 ARG A O 1
ATOM 617 N N . LYS A 1 77 ? 10.330 -2.941 -0.501 1.00 96.56 77 LYS A N 1
ATOM 618 C CA . LYS A 1 77 ? 10.057 -2.719 0.931 1.00 96.56 77 LYS A CA 1
ATOM 619 C C . LYS A 1 77 ? 8.626 -2.238 1.158 1.00 96.56 77 LYS A C 1
ATOM 621 O O . LYS A 1 77 ? 7.937 -2.771 2.026 1.00 96.56 77 LYS A O 1
ATOM 626 N N . SER A 1 78 ? 8.162 -1.270 0.368 1.00 95.62 78 SER A N 1
ATOM 627 C CA . SER A 1 78 ? 6.798 -0.748 0.484 1.00 95.62 78 SER A CA 1
ATOM 628 C C . SER A 1 78 ? 5.751 -1.816 0.150 1.00 95.62 78 SER A C 1
ATOM 630 O O . SER A 1 78 ? 4.818 -2.034 0.925 1.00 95.62 78 SER A O 1
ATOM 632 N N . ALA A 1 79 ? 5.952 -2.567 -0.936 1.00 97.38 79 ALA A N 1
ATOM 633 C CA . ALA A 1 79 ? 5.085 -3.676 -1.324 1.00 97.38 79 ALA A CA 1
ATOM 634 C C . ALA A 1 79 ? 5.052 -4.773 -0.250 1.00 97.38 79 ALA A C 1
ATOM 636 O O . ALA A 1 79 ? 3.979 -5.257 0.104 1.00 97.38 79 ALA A O 1
ATOM 637 N N . ALA A 1 80 ? 6.206 -5.130 0.321 1.00 97.62 80 ALA A N 1
ATOM 638 C CA . ALA A 1 80 ? 6.292 -6.108 1.402 1.00 97.62 80 ALA A CA 1
ATOM 639 C C . ALA A 1 80 ? 5.547 -5.647 2.665 1.00 97.62 80 ALA A C 1
ATOM 641 O O . ALA A 1 80 ? 4.860 -6.454 3.289 1.00 97.62 80 ALA A O 1
ATOM 642 N N . ALA A 1 81 ? 5.633 -4.361 3.019 1.00 95.81 81 ALA A N 1
ATOM 643 C CA . ALA A 1 81 ? 4.910 -3.803 4.159 1.00 95.81 81 ALA A CA 1
ATOM 644 C C . AL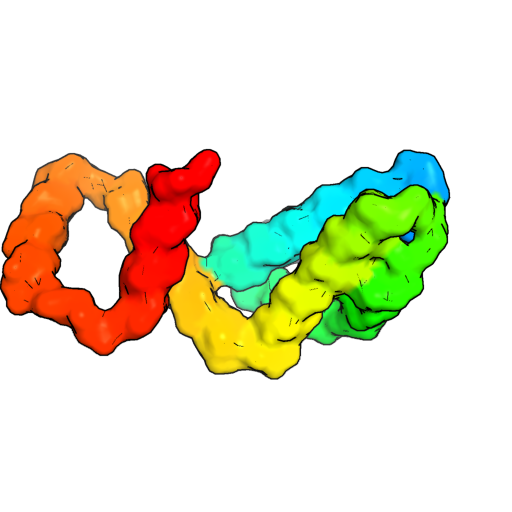A A 1 81 ? 3.386 -3.877 3.963 1.00 95.81 81 ALA A C 1
ATOM 646 O O . ALA A 1 81 ? 2.677 -4.336 4.858 1.00 95.81 81 ALA A O 1
ATOM 647 N N . VAL A 1 82 ? 2.885 -3.481 2.787 1.00 96.94 82 VAL A N 1
ATOM 648 C CA . VAL A 1 82 ? 1.452 -3.565 2.454 1.00 96.94 82 VAL A CA 1
ATOM 649 C C . VAL A 1 82 ? 0.982 -5.021 2.412 1.00 96.94 82 VAL A C 1
ATOM 651 O O . VAL A 1 82 ? -0.038 -5.355 3.008 1.00 96.94 82 VAL A O 1
ATOM 654 N N . TYR A 1 83 ? 1.750 -5.906 1.775 1.00 97.88 83 TYR A N 1
ATOM 655 C CA . TYR A 1 83 ? 1.438 -7.333 1.696 1.00 97.88 83 TYR A CA 1
ATOM 656 C C . TYR A 1 83 ? 1.381 -7.985 3.085 1.00 97.88 83 TYR A C 1
ATOM 658 O O . TYR A 1 83 ? 0.428 -8.694 3.395 1.00 97.88 83 TYR A O 1
ATOM 666 N N . SER A 1 84 ? 2.365 -7.708 3.950 1.00 96.25 84 SER A N 1
ATOM 667 C CA . SER A 1 84 ? 2.396 -8.226 5.324 1.00 96.25 84 SER A CA 1
ATOM 668 C C . SER A 1 84 ? 1.168 -7.799 6.125 1.00 96.25 84 SER A C 1
ATOM 670 O O . SER A 1 84 ? 0.636 -8.612 6.874 1.00 96.25 84 SER A O 1
ATOM 672 N N . LEU A 1 85 ? 0.703 -6.557 5.958 1.00 94.50 85 LEU A N 1
ATOM 673 C CA . LEU A 1 85 ? -0.514 -6.079 6.613 1.00 94.50 85 LEU A CA 1
ATOM 674 C C . LEU A 1 85 ? -1.764 -6.819 6.126 1.00 94.50 85 LEU A C 1
ATOM 676 O O . LEU A 1 85 ? -2.639 -7.108 6.928 1.00 94.50 85 LEU A O 1
ATOM 680 N N . LEU A 1 86 ? -1.866 -7.123 4.833 1.00 95.94 86 LEU A N 1
ATOM 681 C CA . LEU A 1 86 ? -3.044 -7.799 4.280 1.00 95.94 86 LEU A CA 1
ATOM 682 C C . LEU A 1 86 ? -3.103 -9.289 4.642 1.00 95.94 86 LEU A C 1
ATOM 684 O O . LEU A 1 86 ? -4.189 -9.817 4.879 1.00 95.94 86 LEU A O 1
ATOM 688 N N . VAL A 1 87 ? -1.949 -9.957 4.711 1.00 96.81 87 VAL A N 1
ATOM 689 C CA . VAL A 1 87 ? -1.863 -11.370 5.113 1.00 96.81 87 VAL A CA 1
ATOM 690 C C . VAL A 1 87 ? -2.095 -11.535 6.616 1.00 96.81 87 VAL A C 1
ATOM 692 O O . VAL A 1 87 ? -2.828 -12.431 7.032 1.00 96.81 87 VAL A O 1
ATOM 695 N N . ASP A 1 88 ? -1.524 -10.653 7.439 1.00 95.38 88 ASP A N 1
ATOM 696 C CA . ASP A 1 88 ? -1.718 -10.670 8.889 1.00 95.38 88 ASP A CA 1
ATOM 697 C C . ASP A 1 88 ? -2.916 -9.800 9.295 1.00 95.38 88 ASP A C 1
ATOM 699 O O . ASP A 1 88 ? -2.801 -8.624 9.662 1.00 95.38 88 ASP A O 1
ATOM 703 N N . ARG A 1 89 ? -4.103 -10.412 9.250 1.00 92.44 89 ARG A N 1
ATOM 704 C CA . ARG A 1 89 ? -5.357 -9.737 9.610 1.00 92.44 89 ARG A CA 1
ATOM 705 C C . ARG A 1 89 ? -5.358 -9.252 11.060 1.00 92.44 89 ARG A C 1
ATOM 707 O O . ARG A 1 89 ? -5.887 -8.176 11.328 1.00 92.44 89 ARG A O 1
ATOM 714 N N . ALA A 1 90 ? -4.770 -10.003 11.993 1.00 94.88 90 ALA A N 1
ATOM 715 C CA . ALA A 1 90 ? -4.729 -9.614 13.402 1.00 94.88 90 ALA A CA 1
ATOM 716 C C . ALA A 1 90 ? -3.939 -8.310 13.583 1.00 94.88 90 ALA A C 1
ATOM 718 O O . ALA A 1 90 ? -4.433 -7.354 14.193 1.00 94.88 90 ALA A O 1
ATOM 719 N N . LYS A 1 91 ? -2.759 -8.228 12.957 1.00 94.06 91 LYS A N 1
ATOM 720 C CA . LYS A 1 91 ? -1.947 -7.010 12.915 1.00 94.06 91 LYS A CA 1
ATOM 721 C C . LYS A 1 91 ? -2.684 -5.852 12.254 1.00 94.06 91 LYS A C 1
ATOM 723 O O . LYS A 1 91 ? -2.675 -4.750 12.801 1.00 94.06 91 LYS A O 1
ATOM 728 N N . LEU A 1 92 ? -3.355 -6.076 11.123 1.00 93.81 92 LEU A N 1
ATOM 729 C CA . LEU A 1 92 ? -4.125 -5.030 10.444 1.00 93.81 92 LEU A CA 1
ATOM 730 C C . LEU A 1 92 ? -5.204 -4.428 11.350 1.00 93.81 92 LEU A C 1
ATOM 732 O O . LEU A 1 92 ? -5.311 -3.204 11.456 1.00 93.81 92 LEU A O 1
ATOM 736 N N . TRP A 1 93 ? -5.988 -5.268 12.026 1.00 94.69 93 TRP A N 1
ATOM 737 C CA . TRP A 1 93 ? -7.052 -4.803 12.915 1.00 94.69 93 TRP A CA 1
ATOM 738 C C . TRP A 1 93 ? -6.512 -4.047 14.122 1.00 94.69 93 TRP A C 1
ATOM 740 O O . TRP A 1 93 ? -7.055 -3.002 14.486 1.00 94.69 93 TRP A O 1
ATOM 750 N N . MET A 1 94 ? -5.416 -4.525 14.709 1.00 95.50 94 MET A N 1
ATOM 751 C CA . MET A 1 94 ? -4.727 -3.826 15.788 1.00 95.50 94 MET A CA 1
ATOM 752 C C . MET A 1 94 ? -4.256 -2.435 15.343 1.00 95.50 94 MET A C 1
ATOM 754 O O . MET A 1 94 ? -4.566 -1.440 15.997 1.00 95.50 94 MET A O 1
ATOM 758 N N . VAL A 1 95 ? -3.588 -2.343 14.191 1.00 94.25 95 VAL A N 1
ATOM 759 C CA . VAL A 1 95 ? -3.118 -1.070 13.625 1.00 94.25 95 VAL A CA 1
ATOM 760 C C . VAL A 1 95 ? -4.289 -0.117 13.366 1.00 94.25 95 VAL A C 1
ATOM 762 O O . VAL A 1 95 ? -4.255 1.037 13.796 1.00 94.25 95 VAL A O 1
ATOM 765 N N . ARG A 1 96 ? -5.371 -0.593 12.738 1.00 95.31 96 ARG A N 1
ATOM 766 C CA . ARG A 1 96 ? -6.573 0.218 12.476 1.00 95.31 96 ARG A CA 1
ATOM 767 C C . ARG A 1 96 ? -7.215 0.743 13.761 1.00 95.31 96 ARG A C 1
ATOM 769 O O . ARG A 1 96 ? -7.655 1.890 13.779 1.00 95.31 96 ARG A O 1
ATOM 776 N N . ARG A 1 97 ? -7.239 -0.047 14.842 1.00 94.62 97 ARG A N 1
ATOM 777 C CA . ARG A 1 97 ? -7.725 0.405 16.160 1.00 94.62 97 ARG A CA 1
ATOM 778 C C . ARG A 1 97 ? -6.883 1.555 16.707 1.00 94.62 97 ARG A C 1
ATOM 780 O O . ARG A 1 97 ? -7.450 2.568 17.106 1.00 94.62 97 ARG A O 1
ATOM 787 N N . VAL A 1 98 ? -5.555 1.434 16.661 1.00 92.12 98 VAL A N 1
ATOM 788 C CA . VAL A 1 98 ? -4.632 2.491 17.112 1.00 92.12 98 VAL A CA 1
ATOM 789 C C . VAL A 1 98 ? -4.846 3.781 16.315 1.00 92.12 98 VAL A C 1
ATOM 791 O O . VAL A 1 98 ? -4.985 4.857 16.892 1.00 92.12 98 VAL A O 1
ATOM 794 N N . PHE A 1 99 ? -4.932 3.694 14.986 1.00 90.38 99 PHE A N 1
ATOM 795 C CA . PHE A 1 99 ? -5.156 4.872 14.143 1.00 90.38 99 PHE A CA 1
ATOM 796 C C . PHE A 1 99 ? -6.559 5.477 14.298 1.00 90.38 99 PHE A C 1
ATOM 798 O O . PHE A 1 99 ? -6.712 6.696 14.191 1.00 90.38 99 PHE A O 1
ATOM 805 N N . ALA A 1 100 ? -7.583 4.664 14.566 1.00 90.06 100 ALA A N 1
ATOM 806 C CA . ALA A 1 100 ? -8.919 5.155 14.888 1.00 90.06 100 ALA A CA 1
ATOM 807 C C . ALA A 1 100 ? -8.922 5.941 16.206 1.00 90.06 100 ALA A C 1
ATOM 809 O O . ALA A 1 100 ? -9.507 7.023 16.264 1.00 90.06 100 ALA A O 1
ATOM 810 N N . GLU A 1 101 ? -8.227 5.439 17.227 1.00 88.81 101 GLU A N 1
ATOM 811 C CA . GLU A 1 101 ? -8.107 6.112 18.520 1.00 88.81 101 GLU A CA 1
ATOM 812 C C . GLU A 1 101 ? -7.326 7.425 18.405 1.00 88.81 101 GLU A C 1
ATOM 814 O O . GLU A 1 101 ? -7.818 8.474 18.817 1.00 88.81 101 GLU A O 1
ATOM 819 N N . LYS A 1 102 ? -6.184 7.425 17.705 1.00 85.88 102 LYS A N 1
ATOM 820 C CA . LYS A 1 102 ? -5.440 8.658 17.395 1.00 85.88 102 LYS A CA 1
ATOM 821 C C . LYS A 1 102 ? -6.318 9.700 16.699 1.00 85.88 102 LYS A C 1
ATOM 823 O O . LYS A 1 102 ? -6.297 10.874 17.057 1.00 85.88 102 LYS A O 1
ATOM 828 N N . ARG A 1 103 ? -7.139 9.283 15.727 1.00 85.25 103 ARG A N 1
ATOM 829 C CA . ARG A 1 103 ? -8.070 10.193 15.043 1.00 85.25 103 ARG A CA 1
ATOM 830 C C . ARG A 1 103 ? -9.116 10.764 15.991 1.00 85.25 103 ARG A C 1
ATOM 832 O O . ARG A 1 103 ? -9.386 11.959 15.924 1.00 85.25 103 ARG A O 1
ATOM 839 N N . ARG A 1 104 ? -9.678 9.942 16.881 1.00 83.00 104 ARG A N 1
ATOM 840 C CA . ARG A 1 104 ? -10.609 10.419 17.914 1.00 83.00 104 ARG A CA 1
ATOM 841 C C . ARG A 1 104 ? -9.943 11.485 18.773 1.00 83.00 104 ARG A C 1
ATOM 843 O O . ARG A 1 104 ? -10.506 12.562 18.917 1.00 83.00 104 ARG A O 1
ATOM 850 N N . GLN A 1 105 ? -8.724 11.235 19.247 1.00 81.44 105 GLN A N 1
ATOM 851 C CA . GLN A 1 105 ? -7.968 12.171 20.083 1.00 81.44 105 GLN A CA 1
ATOM 852 C C . GLN A 1 105 ? -7.653 13.505 19.389 1.00 81.44 105 GLN A C 1
ATOM 854 O O . GLN A 1 105 ? -7.643 14.539 20.055 1.00 81.44 105 GLN A O 1
ATOM 859 N N . MET A 1 106 ? -7.434 13.509 18.069 1.00 74.50 106 MET A N 1
ATOM 860 C CA . MET A 1 106 ? -7.208 14.740 17.295 1.00 74.50 106 MET A CA 1
ATOM 861 C C . MET A 1 106 ? -8.465 15.607 17.146 1.00 74.50 106 MET A C 1
ATOM 863 O O . MET A 1 106 ? -8.350 16.820 17.018 1.00 74.50 106 MET A O 1
ATOM 867 N N . VAL A 1 107 ? -9.653 14.999 17.169 1.00 75.94 107 VAL A N 1
ATOM 868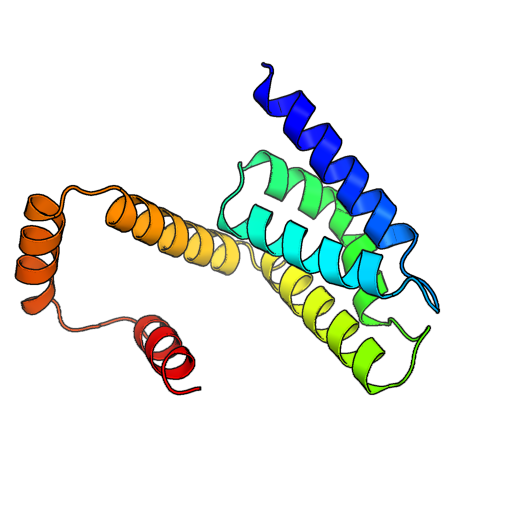 C CA . VAL A 1 107 ? -10.944 15.697 17.021 1.0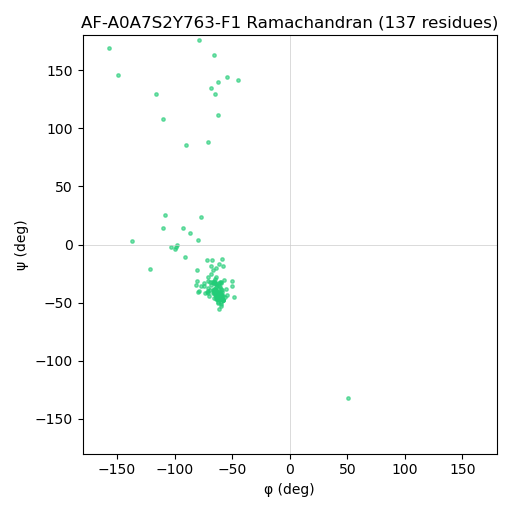0 75.94 107 VAL A CA 1
ATOM 869 C C . VAL A 1 107 ? -11.514 16.131 18.382 1.00 75.94 107 VAL A C 1
ATOM 871 O O . VAL A 1 107 ? -12.466 16.907 18.450 1.00 75.94 107 VAL A O 1
ATOM 874 N N . LEU A 1 108 ? -10.937 15.661 19.494 1.00 68.44 108 LEU A N 1
ATOM 875 C CA . LEU A 1 108 ? -11.386 16.049 20.828 1.00 68.44 108 LEU A CA 1
ATOM 876 C C . LEU A 1 108 ? -11.087 17.533 21.116 1.00 68.44 108 LEU A C 1
ATOM 878 O O . LEU A 1 108 ? -9.950 17.976 20.945 1.00 68.44 108 LEU A O 1
ATOM 882 N N . PRO A 1 109 ? -12.058 18.284 21.673 1.00 65.19 109 PRO A N 1
ATOM 883 C CA . PRO A 1 109 ? -11.806 19.611 22.224 1.00 65.19 109 PRO A CA 1
ATOM 884 C C . PRO A 1 109 ? -10.679 19.567 23.263 1.00 65.19 109 PRO A C 1
ATOM 886 O O . PRO A 1 109 ? -10.599 18.617 24.051 1.00 65.19 109 PRO A O 1
ATOM 889 N N . ALA A 1 110 ? -9.850 20.615 23.325 1.00 61.78 110 ALA A N 1
ATOM 890 C CA . ALA A 1 110 ? -8.674 20.684 24.204 1.00 61.78 110 ALA A CA 1
ATOM 891 C C . ALA A 1 110 ? -8.978 20.313 25.674 1.00 61.78 110 ALA A C 1
ATOM 893 O O . ALA A 1 110 ? -8.196 19.618 26.324 1.00 61.78 110 ALA A O 1
ATOM 894 N N . ALA A 1 111 ? -10.166 20.674 26.173 1.00 60.84 111 ALA A N 1
ATOM 895 C CA . ALA A 1 111 ? -10.634 20.330 27.517 1.00 60.84 111 ALA A CA 1
ATOM 896 C C . ALA A 1 111 ? -10.797 18.812 27.758 1.00 60.84 111 ALA A C 1
ATOM 898 O O . ALA A 1 111 ? -10.503 18.322 28.850 1.00 60.84 111 ALA A O 1
ATOM 899 N N . LYS A 1 112 ? -11.232 18.043 26.748 1.00 60.78 112 LYS A N 1
ATOM 900 C CA . LYS A 1 112 ? -11.341 16.574 26.828 1.00 60.78 112 LYS A CA 1
ATOM 901 C C . LYS A 1 112 ? -9.974 15.901 26.684 1.00 60.78 112 LYS A C 1
ATOM 903 O O . LYS A 1 112 ? -9.711 14.936 27.398 1.00 60.78 112 LYS A O 1
ATOM 908 N N . LYS A 1 113 ? -9.079 16.454 25.856 1.00 58.38 113 LYS A N 1
ATOM 909 C CA . LYS A 1 113 ? -7.688 15.986 25.709 1.00 58.38 113 LYS A CA 1
ATOM 910 C C . LYS A 1 113 ? -6.914 16.069 27.033 1.00 58.38 113 LYS A C 1
ATOM 912 O O . LYS A 1 113 ? -6.264 15.106 27.426 1.00 58.38 113 LYS A O 1
ATOM 917 N N . MET A 1 114 ? -7.077 17.170 27.775 1.00 59.03 114 MET A N 1
ATOM 918 C CA . MET A 1 114 ? -6.480 17.356 29.107 1.00 59.03 114 MET A CA 1
ATOM 919 C C . MET A 1 114 ? -7.028 16.386 30.165 1.00 59.03 114 MET A C 1
ATOM 921 O O . MET A 1 114 ? -6.286 15.991 31.060 1.00 59.03 114 MET A O 1
ATOM 925 N N . LYS A 1 115 ? -8.304 15.982 30.090 1.00 60.19 115 LYS A N 1
ATOM 926 C CA . LYS A 1 115 ? -8.864 14.953 30.988 1.00 60.19 115 LYS A CA 1
ATOM 927 C C . LYS A 1 115 ? -8.333 13.553 30.659 1.00 60.19 115 LYS A C 1
ATOM 929 O O . LYS A 1 115 ? -7.989 12.831 31.589 1.00 60.19 115 LYS A O 1
ATOM 934 N N . LEU A 1 116 ? -8.205 13.207 29.373 1.00 60.25 116 LEU A N 1
ATOM 935 C CA . LEU A 1 116 ? -7.640 11.920 28.942 1.00 60.25 116 LEU A CA 1
ATOM 936 C C . LEU A 1 116 ? -6.178 11.771 29.382 1.00 60.25 116 LEU A C 1
ATOM 938 O O . LEU A 1 116 ? -5.842 10.797 30.040 1.00 60.25 116 LEU A O 1
ATOM 942 N N . LEU A 1 117 ? -5.344 12.787 29.126 1.00 59.72 117 LEU A N 1
ATOM 943 C CA . LEU A 1 117 ? -3.938 12.808 29.557 1.00 59.72 117 LEU A CA 1
ATOM 944 C C . LEU A 1 117 ? -3.789 12.707 31.083 1.00 59.72 117 LEU A C 1
ATOM 946 O O . LEU A 1 117 ? -2.822 12.143 31.583 1.00 59.72 117 LEU A O 1
ATOM 950 N N . LYS A 1 118 ? -4.748 13.244 31.850 1.00 55.19 118 LYS A N 1
ATOM 951 C CA . LYS A 1 118 ? -4.762 13.119 33.314 1.00 55.19 118 LYS A CA 1
ATOM 952 C C . LYS A 1 118 ? -5.167 11.718 33.788 1.00 55.19 118 LYS A C 1
ATOM 954 O O . LYS A 1 118 ? -4.643 11.302 34.815 1.00 55.19 118 LYS A O 1
ATOM 959 N N . MET A 1 119 ? -6.050 11.018 33.068 1.00 54.25 119 MET A N 1
ATOM 960 C CA . MET A 1 119 ? -6.389 9.608 33.331 1.00 54.25 119 MET A CA 1
ATOM 961 C C . MET A 1 119 ? -5.238 8.664 32.962 1.00 54.25 119 MET A C 1
ATOM 963 O O . MET A 1 119 ? -4.981 7.717 33.700 1.00 54.25 119 MET A O 1
ATOM 967 N N . ASP A 1 120 ? -4.516 8.955 31.878 1.00 53.88 120 ASP A N 1
ATOM 968 C CA . ASP A 1 120 ? -3.420 8.116 31.369 1.00 53.88 120 ASP A CA 1
ATOM 969 C C . ASP A 1 120 ? -2.188 8.107 32.294 1.00 53.88 120 ASP A C 1
ATOM 971 O O . ASP A 1 120 ? -1.464 7.124 32.373 1.00 53.88 120 ASP A O 1
ATOM 975 N N . ARG A 1 121 ? -1.984 9.156 33.110 1.00 51.53 121 ARG A N 1
ATOM 976 C CA . ARG A 1 121 ? -0.896 9.189 34.115 1.00 51.53 121 ARG A CA 1
ATOM 977 C C . ARG A 1 121 ? -0.986 8.095 35.186 1.00 51.53 121 ARG A C 1
ATOM 979 O O . ARG A 1 121 ? 0.011 7.836 35.853 1.00 51.53 121 ARG A O 1
ATOM 986 N N . ASN A 1 122 ? -2.146 7.457 35.343 1.00 48.22 122 ASN A N 1
ATOM 987 C CA . ASN A 1 122 ? -2.341 6.342 36.272 1.00 48.22 122 ASN A CA 1
ATOM 988 C C . ASN A 1 122 ? -2.265 4.965 35.592 1.00 48.22 122 ASN A C 1
ATOM 990 O O . ASN A 1 122 ? -2.358 3.948 36.279 1.00 48.22 122 ASN A O 1
ATOM 994 N N . VAL A 1 123 ? -2.078 4.908 34.270 1.00 50.25 123 VAL A N 1
ATOM 995 C CA . VAL A 1 123 ? -1.944 3.664 33.511 1.00 50.25 123 VAL A CA 1
ATOM 996 C C . VAL A 1 123 ? -0.497 3.559 33.046 1.00 50.25 123 VAL A C 1
ATOM 998 O O . VAL A 1 123 ? -0.031 4.309 32.197 1.00 50.25 123 VAL A O 1
ATOM 1001 N N . ARG A 1 124 ? 0.259 2.637 33.651 1.00 46.12 124 ARG A N 1
ATOM 1002 C CA . ARG A 1 124 ? 1.614 2.327 33.175 1.00 46.12 124 ARG A CA 1
ATOM 1003 C C . ARG A 1 124 ? 1.509 1.773 31.746 1.00 46.12 124 ARG A C 1
ATOM 1005 O O . ARG A 1 124 ? 0.606 0.969 31.511 1.00 46.12 124 ARG A O 1
ATOM 1012 N N . PRO A 1 125 ? 2.411 2.134 30.817 1.00 45.50 125 PRO A N 1
ATOM 1013 C CA . PRO A 1 125 ? 2.414 1.543 29.485 1.00 45.50 125 PRO A CA 1
ATOM 1014 C C . PRO A 1 125 ? 2.684 0.043 29.622 1.00 45.50 125 PRO A C 1
ATOM 1016 O O . PRO A 1 125 ? 3.764 -0.367 30.046 1.00 45.50 125 PRO A O 1
ATOM 1019 N N . THR A 1 126 ? 1.684 -0.784 29.334 1.00 45.53 126 THR A N 1
ATOM 1020 C CA . THR A 1 126 ? 1.782 -2.249 29.428 1.00 45.53 126 THR A CA 1
ATOM 1021 C C . THR A 1 126 ? 2.030 -2.904 28.072 1.00 45.53 126 THR A C 1
ATOM 1023 O O . THR A 1 126 ? 2.220 -4.119 28.024 1.00 45.53 126 THR A O 1
ATOM 1026 N N . HIS A 1 127 ? 2.046 -2.139 26.968 1.00 43.91 127 HIS A N 1
ATOM 1027 C CA . HIS A 1 127 ? 2.088 -2.702 25.620 1.00 43.91 127 HIS A CA 1
ATOM 1028 C C . HIS A 1 127 ? 3.376 -2.344 24.843 1.00 43.91 127 HIS A C 1
ATOM 1030 O O . HIS A 1 127 ? 3.696 -1.169 24.673 1.00 43.91 127 HIS A O 1
ATOM 1036 N N . PRO A 1 128 ? 4.081 -3.333 24.252 1.00 43.19 128 PRO A N 1
ATOM 1037 C CA . PRO A 1 128 ? 5.317 -3.120 23.481 1.00 43.19 128 PRO A CA 1
ATOM 1038 C C . PRO A 1 128 ? 5.213 -2.183 22.263 1.00 43.19 128 PRO A C 1
ATOM 1040 O O . PRO A 1 128 ? 6.226 -1.794 21.691 1.00 43.19 128 PRO A O 1
ATOM 1043 N N . ILE A 1 129 ? 4.002 -1.826 21.830 1.00 45.09 129 ILE A N 1
ATOM 1044 C CA . ILE A 1 129 ? 3.772 -0.957 20.665 1.00 45.09 129 ILE A CA 1
ATOM 1045 C C . ILE A 1 129 ? 3.940 0.524 21.027 1.00 45.09 129 ILE A C 1
ATOM 1047 O O . ILE A 1 129 ? 4.277 1.324 20.153 1.00 45.09 129 ILE A O 1
ATOM 1051 N N . ASP A 1 130 ? 3.805 0.881 22.305 1.00 43.28 130 ASP A N 1
ATOM 1052 C CA . ASP A 1 130 ? 4.024 2.251 22.779 1.00 43.28 130 ASP A CA 1
ATOM 1053 C C . ASP A 1 130 ? 5.498 2.670 22.605 1.00 43.28 130 ASP A C 1
ATOM 1055 O O . ASP A 1 130 ? 5.789 3.818 22.268 1.00 43.28 130 ASP A O 1
ATOM 1059 N N . TYR A 1 131 ? 6.426 1.707 22.675 1.00 44.84 131 TYR A N 1
ATOM 1060 C CA . TYR A 1 131 ? 7.852 1.897 22.379 1.00 44.84 131 TYR A CA 1
ATOM 1061 C C . TYR A 1 131 ? 8.138 2.166 20.900 1.00 44.84 131 TYR A C 1
ATOM 1063 O O . TYR A 1 131 ? 9.004 2.977 20.570 1.00 44.84 131 TYR A O 1
ATOM 1071 N N . ILE A 1 132 ? 7.374 1.548 19.994 1.00 44.25 132 ILE A N 1
ATOM 1072 C CA . ILE A 1 132 ? 7.526 1.787 18.556 1.00 44.25 132 ILE A CA 1
ATOM 1073 C C . ILE A 1 132 ? 7.121 3.225 18.224 1.00 44.25 132 ILE A C 1
ATOM 1075 O O . ILE A 1 132 ? 7.586 3.751 17.229 1.00 44.25 132 ILE A O 1
ATOM 1079 N N . HIS A 1 133 ? 6.311 3.917 19.032 1.00 41.97 133 HIS A N 1
ATOM 1080 C CA . HIS A 1 133 ? 5.984 5.314 18.745 1.00 41.97 133 HIS A CA 1
ATOM 1081 C C . HIS A 1 133 ? 7.074 6.303 19.185 1.00 41.97 133 HIS A C 1
ATOM 1083 O O . HIS A 1 133 ? 7.261 7.311 18.503 1.00 41.97 133 HIS A O 1
ATOM 1089 N N . ALA A 1 134 ? 7.809 6.000 20.261 1.00 37.22 134 ALA A N 1
ATOM 1090 C CA . ALA A 1 134 ? 8.918 6.825 20.746 1.00 37.22 134 ALA A CA 1
ATOM 1091 C C . ALA A 1 134 ? 10.091 6.854 19.750 1.00 37.22 134 ALA A C 1
ATOM 1093 O O . ALA A 1 134 ? 10.641 7.912 19.467 1.00 37.22 134 ALA A O 1
ATOM 1094 N N . GLN A 1 135 ? 10.393 5.718 19.116 1.00 36.31 135 GLN A N 1
ATOM 1095 C CA . GLN A 1 135 ? 11.549 5.583 18.224 1.00 36.31 135 GLN A CA 1
ATOM 1096 C C . GLN A 1 135 ? 11.413 6.315 16.869 1.00 36.31 135 GLN A C 1
ATOM 1098 O O . GLN A 1 135 ? 12.403 6.490 16.169 1.00 36.31 135 GLN A O 1
ATOM 1103 N N . TRP A 1 136 ? 10.210 6.764 16.487 1.00 40.19 136 TRP A N 1
ATOM 1104 C CA . TRP A 1 136 ? 9.983 7.545 15.254 1.00 40.19 136 TRP A CA 1
ATOM 1105 C C . TRP A 1 136 ? 9.912 9.059 15.497 1.00 40.19 136 TRP A C 1
ATOM 1107 O O . TRP A 1 136 ? 9.678 9.801 14.550 1.00 40.19 136 TRP A O 1
ATOM 1117 N N . MET A 1 137 ? 10.053 9.515 16.746 1.00 35.09 137 MET A N 1
ATOM 1118 C CA . MET A 1 137 ? 10.098 10.943 17.099 1.00 35.09 137 MET A CA 1
ATOM 1119 C C . MET A 1 137 ? 11.528 11.435 17.393 1.00 35.09 137 MET A C 1
ATOM 1121 O O . MET A 1 137 ? 11.714 12.622 17.640 1.00 35.09 137 MET A O 1
ATOM 1125 N N . GLU A 1 138 ? 12.524 10.542 17.347 1.00 36.44 138 GLU A N 1
ATOM 1126 C CA . GLU A 1 138 ? 13.958 10.838 17.533 1.00 36.44 138 GLU A CA 1
ATOM 1127 C C . GLU A 1 138 ? 14.784 10.699 16.232 1.00 36.44 138 GLU A C 1
ATOM 1129 O O . GLU A 1 138 ? 16.013 10.687 16.270 1.00 36.44 138 GLU A O 1
ATOM 1134 N N . LEU A 1 139 ? 14.116 10.625 15.074 1.00 35.53 139 LEU A N 1
ATOM 1135 C CA . LEU A 1 139 ? 14.701 10.719 13.727 1.00 35.53 139 LEU A CA 1
ATOM 1136 C C . LEU A 1 139 ? 13.926 11.749 12.900 1.00 35.53 139 LEU A C 1
ATOM 1138 O O . LEU A 1 139 ? 14.550 12.353 12.002 1.00 35.53 139 LEU A O 1
#

Sequence (139 aa):
RESSSVLFDVMSVIWLRVRDCRGLHWKHGYQALQLLKNLLYHGPLAAVVEATDGLEKIRSLRAYEHMRSGVAQDIRKSAAAVYSLLVDRAKLWMVRRVFAEKRRQMVLPAAKKMKLLKMDRNVRPTHPIDYIHAQWMEL

Secondary structure (DSSP, 8-state):
-HHHHHHHHHHHHHHHHHHT--GGGHHHHHHHHHHHHHHHHHS-HHHHHHHHHTHHHHHHGGG--SS-HHHHHHHHHHHHHHHHHHH-HHHHHHHHHHHHHHHHHHHS-HHHHHHHHHHHTTS----THHHHHHTTS--

InterPro domains:
  IPR008942 ENTH/VHS [G3DSA:1.25.40.90] (2-107)
  IPR008942 ENTH/VHS [SSF48464] (6-106)
  IPR013809 ENTH domain [PF01417] (5-91)
  IPR013809 ENTH domain [PS50942] (1-96)